Protein AF-K1V875-F1 (afdb_monomer)

Radius of gyration: 17.01 Å; Cα contacts (8 Å, |Δi|>4): 144; chains: 1; bounding box: 46×32×46 Å

Nearest PDB structures (foldseek):
  6vtz-assembly1_A  TM=8.573E-01  e=5.899E-09  Methanobrevibacter ruminantium M1
  6vtj-assembly1_A  TM=8.601E-01  e=3.757E-08  Methanobrevibacter ruminantium M1
  4w4t-assembly1_B  TM=7.508E-01  e=9.184E-05  Stigmatella aurantiaca
  4w4t-assembly1_A  TM=7.536E-01  e=1.665E-04  Stigmatella aurantiaca
  4u7w-assembly1_B  TM=7.533E-01  e=3.681E-04  Stigmatella aurantiaca

Foldseek 3Di:
DDDPVVVVVVVVVVVVVVVVVVVVCPDPCCVVPNDDDQQAAAEQEPCLDPVNVVVVVCCVPPHDHAYEYEDADDDPRDQQNSNQVSNCVVPVDRCCVVQVPRYHYAYDDPVDPVSCVVCPPPPGDD

Mean predicted aligned error: 8.0 Å

Structure (mmCIF, N/CA/C/O backbone):
data_AF-K1V875-F1
#
_entry.id   AF-K1V875-F1
#
loop_
_atom_site.group_PDB
_atom_site.id
_atom_site.type_symbol
_atom_site.label_atom_id
_atom_site.label_alt_id
_atom_site.label_comp_id
_atom_site.label_asym_id
_atom_site.label_entity_id
_atom_site.label_seq_id
_atom_site.pdbx_PDB_ins_code
_atom_site.Cartn_x
_atom_site.Cartn_y
_atom_site.Cartn_z
_atom_site.occupancy
_atom_site.B_iso_or_equiv
_atom_site.auth_seq_id
_atom_site.auth_comp_id
_atom_site.auth_asym_id
_atom_site.auth_atom_id
_atom_site.pdbx_PDB_model_num
ATOM 1 N N . MET A 1 1 ? -31.901 3.681 -22.985 1.00 37.28 1 MET A N 1
ATOM 2 C CA . MET A 1 1 ? -30.512 4.014 -23.368 1.00 37.28 1 MET A CA 1
ATOM 3 C C . MET A 1 1 ? -30.066 5.214 -22.532 1.00 37.28 1 MET A C 1
ATOM 5 O O . MET A 1 1 ? -30.289 6.353 -22.920 1.00 37.28 1 MET A O 1
ATOM 9 N N . ILE A 1 2 ? -29.589 4.964 -21.307 1.00 42.25 2 ILE A N 1
ATOM 10 C CA . ILE A 1 2 ? -29.229 6.014 -20.338 1.00 42.25 2 ILE A CA 1
ATOM 11 C C . ILE A 1 2 ? -27.799 6.460 -20.652 1.00 42.25 2 ILE A C 1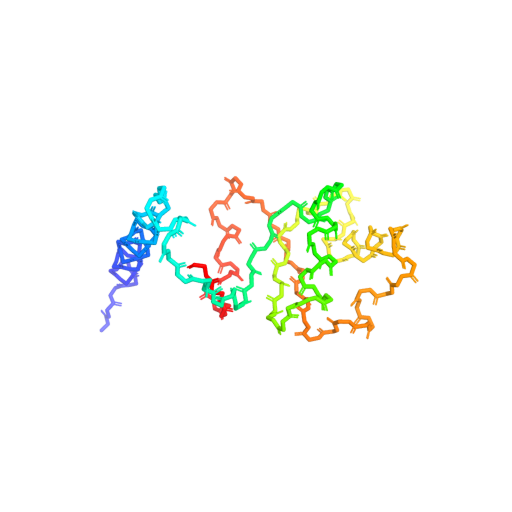
ATOM 13 O O . ILE A 1 2 ? -26.890 5.640 -20.729 1.00 42.25 2 ILE A O 1
ATOM 17 N N . GLN A 1 3 ? -27.624 7.756 -20.892 1.00 32.75 3 GLN A N 1
ATOM 18 C CA . GLN A 1 3 ? -26.358 8.363 -21.299 1.00 32.75 3 GLN A CA 1
ATOM 19 C C . GLN A 1 3 ? -25.275 8.156 -20.212 1.00 32.75 3 GLN A C 1
ATOM 21 O O . GLN A 1 3 ? -25.481 8.602 -19.079 1.00 32.75 3 GLN A O 1
ATOM 26 N N . PRO A 1 4 ? -24.097 7.577 -20.527 1.00 45.00 4 PRO A N 1
ATOM 27 C CA . PRO A 1 4 ? -23.047 7.247 -19.546 1.00 45.00 4 PRO A CA 1
ATOM 28 C C . PRO A 1 4 ? -22.496 8.460 -18.768 1.00 45.00 4 PRO A C 1
ATOM 30 O O . PRO A 1 4 ? -21.939 8.314 -17.681 1.00 45.00 4 PRO A O 1
ATOM 33 N N . LYS A 1 5 ? -22.712 9.685 -19.267 1.00 37.91 5 LYS A N 1
ATOM 34 C CA . LYS A 1 5 ? -22.317 10.935 -18.594 1.00 37.91 5 LYS A CA 1
ATOM 35 C C . LYS A 1 5 ? -23.107 11.232 -17.309 1.00 37.91 5 LYS A C 1
ATOM 37 O O . LYS A 1 5 ? -22.595 11.941 -16.445 1.00 37.91 5 LYS A O 1
ATOM 42 N N . MET A 1 6 ? -24.332 10.720 -17.167 1.00 35.00 6 MET A N 1
ATOM 43 C CA . MET A 1 6 ? -25.192 11.008 -16.009 1.00 35.00 6 MET A CA 1
ATOM 44 C C . MET A 1 6 ? -24.768 10.206 -14.771 1.00 35.00 6 MET A C 1
ATOM 46 O O . MET A 1 6 ? -24.665 10.760 -13.677 1.00 35.00 6 MET A O 1
ATOM 50 N N . THR A 1 7 ? -24.410 8.936 -14.968 1.00 39.97 7 THR A N 1
ATOM 51 C CA . THR A 1 7 ? -23.936 8.023 -13.918 1.00 39.97 7 THR A CA 1
ATOM 52 C C . THR A 1 7 ? -22.628 8.508 -13.288 1.00 39.97 7 THR A C 1
ATOM 54 O O . THR A 1 7 ? -22.502 8.529 -12.068 1.00 39.97 7 THR A O 1
ATOM 57 N N . LEU A 1 8 ? -21.684 8.999 -14.101 1.00 38.66 8 LEU A N 1
ATOM 58 C CA . LEU A 1 8 ? -20.390 9.500 -13.620 1.00 38.66 8 LEU A CA 1
ATOM 59 C C . LEU A 1 8 ? -20.520 10.784 -12.778 1.00 38.66 8 LEU A C 1
ATOM 61 O O . LEU A 1 8 ? -19.743 11.001 -11.848 1.00 38.66 8 LEU A O 1
ATOM 65 N N . LYS A 1 9 ? -21.506 11.639 -13.090 1.00 33.22 9 LYS A N 1
ATOM 66 C CA . LYS A 1 9 ? -21.763 12.891 -12.360 1.00 33.22 9 LYS A CA 1
ATOM 67 C C . LYS A 1 9 ? -22.378 12.617 -10.983 1.00 33.22 9 LYS A C 1
ATOM 69 O O . LYS A 1 9 ? -21.931 13.206 -10.005 1.00 33.22 9 LYS A O 1
ATOM 74 N N . ILE A 1 10 ? -23.322 11.676 -10.907 1.00 39.44 10 ILE A N 1
ATOM 75 C CA . ILE A 1 10 ? -23.923 11.207 -9.647 1.00 39.44 10 ILE A CA 1
ATOM 76 C C . ILE A 1 10 ? -22.859 10.530 -8.770 1.00 39.44 10 ILE A C 1
ATOM 78 O O . ILE A 1 10 ? -22.715 10.888 -7.606 1.00 39.44 10 ILE A O 1
ATOM 82 N N . PHE A 1 11 ? -22.036 9.647 -9.346 1.00 39.56 11 PHE A N 1
ATOM 83 C CA . PHE A 1 11 ? -20.944 8.974 -8.633 1.00 39.56 11 PHE A CA 1
ATOM 84 C C . PHE A 1 11 ? -19.924 9.969 -8.052 1.00 39.56 11 PHE A C 1
ATOM 86 O O . PHE A 1 11 ? -19.533 9.853 -6.893 1.00 39.56 11 PHE A O 1
ATOM 93 N N . ARG A 1 12 ? -19.552 11.010 -8.817 1.00 43.41 12 ARG A N 1
ATOM 94 C CA . ARG A 1 12 ? -18.678 12.097 -8.338 1.00 43.41 12 ARG A CA 1
ATOM 95 C C . ARG A 1 12 ? -19.273 12.844 -7.144 1.00 43.41 12 ARG A C 1
ATOM 97 O O . ARG A 1 12 ? -18.558 13.078 -6.178 1.00 43.41 12 ARG A O 1
ATOM 104 N N . THR A 1 13 ? -20.546 13.233 -7.206 1.00 41.41 13 THR A N 1
ATOM 105 C CA . THR A 1 13 ? -21.186 13.992 -6.121 1.00 41.41 13 THR A CA 1
ATOM 106 C C . THR A 1 13 ? -21.340 13.143 -4.861 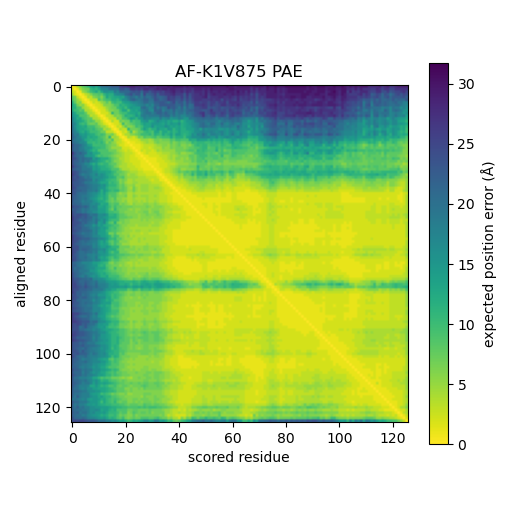1.00 41.41 13 THR A C 1
ATOM 108 O O . THR A 1 13 ? -21.028 13.613 -3.771 1.00 41.41 13 THR A O 1
ATOM 111 N N . THR A 1 14 ? -21.751 11.882 -5.000 1.00 40.19 14 THR A N 1
ATOM 112 C CA . THR A 1 14 ? -21.944 10.980 -3.860 1.00 40.19 14 THR A CA 1
ATOM 113 C C . THR A 1 14 ? -20.623 10.606 -3.186 1.00 40.19 14 THR A C 1
ATOM 115 O O . THR A 1 14 ? -20.552 10.670 -1.963 1.00 40.19 14 THR A O 1
ATOM 118 N N . ILE A 1 15 ? -19.560 10.295 -3.941 1.00 56.44 15 ILE A N 1
ATOM 119 C CA . ILE A 1 15 ? -18.239 9.991 -3.358 1.00 56.44 15 ILE A CA 1
ATOM 120 C C . ILE A 1 15 ? -17.672 11.194 -2.605 1.00 56.44 15 ILE A C 1
ATOM 122 O O . ILE A 1 15 ? -17.236 11.044 -1.467 1.00 56.44 15 ILE A O 1
ATOM 126 N N . ILE A 1 16 ? -17.723 12.394 -3.195 1.00 54.94 16 ILE A N 1
ATOM 127 C CA . ILE A 1 16 ? -17.237 13.610 -2.526 1.00 54.94 16 ILE A CA 1
ATOM 128 C C . ILE A 1 16 ? -18.021 13.853 -1.228 1.00 54.94 16 ILE A C 1
ATOM 130 O O . ILE A 1 16 ? -17.421 14.157 -0.199 1.00 54.94 16 ILE A O 1
ATOM 134 N N . GLN A 1 17 ? -19.342 13.655 -1.241 1.00 43.25 17 GLN A N 1
ATOM 135 C CA . GLN A 1 17 ? -20.172 13.820 -0.048 1.00 43.25 17 GLN A CA 1
ATOM 136 C C . GLN A 1 17 ? -19.855 12.787 1.047 1.00 43.25 17 GLN A C 1
ATOM 138 O O . GLN A 1 17 ? -19.872 13.132 2.229 1.00 43.25 17 GLN A O 1
ATOM 143 N N . ILE A 1 18 ? -19.548 11.539 0.673 1.00 58.94 18 ILE A N 1
ATOM 144 C CA . ILE A 1 18 ? -19.128 10.484 1.608 1.00 58.94 18 ILE A CA 1
ATOM 145 C C . ILE A 1 18 ? -17.792 10.856 2.261 1.00 58.94 18 ILE A C 1
ATOM 147 O O . ILE A 1 18 ? -17.696 10.828 3.488 1.00 58.94 18 ILE A O 1
ATOM 151 N N . SER A 1 19 ? -16.796 11.283 1.475 1.00 64.12 19 SER A N 1
ATOM 152 C CA . SER A 1 19 ? -15.491 11.701 2.004 1.00 64.12 19 SER A CA 1
ATOM 153 C C . SER A 1 19 ? -15.604 12.897 2.952 1.00 64.12 19 SER A C 1
ATOM 155 O O . SER A 1 19 ? -14.974 12.893 4.005 1.00 64.12 19 SER A O 1
ATOM 157 N N . ILE A 1 20 ? -16.439 13.893 2.633 1.00 70.31 20 ILE A N 1
ATOM 158 C CA . ILE A 1 20 ? -16.679 15.045 3.519 1.00 70.31 20 ILE A CA 1
ATOM 159 C C . ILE A 1 20 ? -17.271 14.578 4.856 1.00 70.31 20 ILE A C 1
ATOM 161 O O . ILE A 1 20 ? -16.746 14.929 5.908 1.00 70.31 20 ILE A O 1
ATOM 165 N N . LYS A 1 21 ? -18.288 13.710 4.829 1.00 72.19 21 LYS A N 1
ATOM 166 C CA . LYS A 1 21 ? -18.942 13.193 6.043 1.00 72.19 21 LYS A CA 1
ATOM 167 C C . LYS A 1 21 ? -18.022 12.324 6.914 1.00 72.19 21 LYS A C 1
ATOM 169 O O . LYS A 1 21 ? -18.176 12.291 8.134 1.00 72.19 21 LYS A O 1
ATOM 174 N N . LEU A 1 22 ? -17.080 11.601 6.306 1.00 70.94 22 LEU A N 1
ATOM 175 C CA . LEU A 1 22 ? -16.033 10.865 7.027 1.00 70.94 22 LEU A CA 1
ATOM 176 C C . LEU A 1 22 ? -15.050 11.829 7.701 1.00 70.94 22 LEU A C 1
ATOM 178 O O . LEU A 1 22 ? -14.770 11.689 8.890 1.00 70.94 22 LEU A O 1
ATOM 182 N N . LEU A 1 23 ? -14.574 12.838 6.968 1.00 78.94 23 LEU A N 1
ATOM 183 C CA . LEU A 1 23 ? -13.613 13.817 7.480 1.00 78.94 23 LEU A CA 1
ATOM 184 C C . LEU A 1 23 ? -14.203 14.733 8.561 1.00 78.94 23 LEU A C 1
ATOM 186 O O . LEU A 1 23 ? -13.472 15.133 9.462 1.00 78.94 23 LEU A O 1
ATOM 190 N N . GLU A 1 24 ? -15.508 15.015 8.539 1.00 83.12 24 GLU A N 1
ATOM 191 C CA . GLU A 1 24 ? -16.211 15.759 9.601 1.00 83.12 24 GLU A CA 1
ATOM 192 C C . GLU A 1 24 ? -16.026 15.129 10.994 1.00 83.12 24 GLU A C 1
ATOM 194 O O . GLU A 1 24 ? -16.038 15.826 12.012 1.00 83.12 24 GLU A O 1
ATOM 199 N N . LYS A 1 25 ? -15.808 13.809 11.049 1.00 79.44 25 LYS A N 1
ATOM 200 C CA . LYS A 1 25 ? -15.557 13.075 12.294 1.00 79.44 25 LYS A CA 1
ATOM 201 C C . LYS A 1 25 ? -14.097 13.124 12.758 1.00 79.44 25 LYS A C 1
ATOM 203 O O . LYS A 1 25 ? -13.818 12.690 13.869 1.00 79.44 25 LYS A O 1
ATOM 208 N N . ASN A 1 26 ? -13.166 13.679 11.980 1.00 82.81 26 ASN A N 1
ATOM 209 C CA . ASN A 1 26 ? -11.767 13.861 12.393 1.00 82.81 26 ASN A CA 1
ATOM 210 C C . ASN A 1 26 ? -11.602 15.099 13.288 1.00 82.81 26 ASN A C 1
ATOM 212 O O . ASN A 1 26 ? -10.864 16.031 12.973 1.00 82.81 26 ASN A O 1
ATOM 216 N N . ASN A 1 27 ? -12.314 15.115 14.411 1.00 87.69 27 ASN A N 1
ATOM 217 C CA . ASN A 1 27 ? -12.259 16.174 15.412 1.00 87.69 27 ASN A CA 1
ATOM 218 C C . ASN A 1 27 ? -11.742 15.641 16.758 1.00 87.69 27 ASN A C 1
ATOM 220 O O . ASN A 1 27 ? -11.707 14.434 17.007 1.00 87.69 27 ASN A O 1
ATOM 224 N N . ILE A 1 28 ? -11.320 16.562 17.630 1.00 90.56 28 ILE A N 1
ATOM 225 C CA . ILE A 1 28 ? -10.710 16.235 18.928 1.00 90.56 28 ILE A CA 1
ATOM 226 C C . ILE A 1 28 ? -11.678 15.442 19.815 1.00 90.56 28 ILE A C 1
ATOM 228 O O . ILE A 1 28 ? -11.241 14.547 20.536 1.00 90.56 28 ILE A O 1
ATOM 232 N N . ASP A 1 29 ? -12.976 15.733 19.749 1.00 89.31 29 ASP A N 1
ATOM 233 C CA . ASP A 1 29 ? -13.979 15.043 20.561 1.00 89.31 29 ASP A CA 1
ATOM 234 C C . ASP A 1 29 ? -14.113 13.574 20.160 1.00 89.31 29 ASP A C 1
ATOM 236 O O . ASP A 1 29 ? -14.141 12.701 21.025 1.00 89.31 29 ASP A O 1
ATOM 240 N N . THR A 1 30 ? -14.103 13.290 18.856 1.00 88.25 30 THR A N 1
ATOM 241 C CA . THR A 1 30 ? -14.108 11.918 18.329 1.00 88.25 30 THR A CA 1
ATOM 242 C C . THR A 1 30 ? -12.786 11.210 18.622 1.00 88.25 30 THR A C 1
ATOM 244 O O . THR A 1 30 ? -12.791 10.027 18.932 1.00 88.25 30 THR A O 1
ATOM 247 N N . PHE A 1 31 ? -11.652 11.916 18.601 1.00 84.69 31 PHE A N 1
ATOM 248 C CA . PHE A 1 31 ? -10.367 11.327 18.991 1.00 84.69 31 PHE A CA 1
ATOM 249 C C . PHE A 1 31 ? -10.324 10.936 20.477 1.00 84.69 31 PHE A C 1
ATOM 251 O O . PHE A 1 31 ? -9.756 9.905 20.825 1.00 84.69 31 PHE A O 1
ATOM 258 N N . LYS A 1 32 ? -10.919 11.750 21.359 1.00 90.44 32 LYS A N 1
ATOM 259 C CA . LYS A 1 32 ? -10.916 11.511 22.810 1.00 90.44 32 LYS A CA 1
ATOM 260 C C . LYS A 1 32 ? -11.974 10.508 23.264 1.00 90.44 32 LYS A C 1
ATOM 262 O O . LYS A 1 32 ? -11.705 9.732 24.172 1.00 90.44 32 LYS A O 1
ATOM 267 N N . ASN A 1 33 ? -13.166 10.565 22.673 1.00 90.94 33 ASN A N 1
ATOM 268 C CA . ASN A 1 33 ? -14.351 9.862 23.174 1.00 90.94 33 ASN A CA 1
ATOM 269 C C . ASN A 1 33 ? -14.968 8.895 22.152 1.00 90.94 33 ASN A C 1
ATOM 271 O O . ASN A 1 33 ? -15.966 8.245 22.454 1.00 90.94 33 ASN A O 1
ATOM 275 N N . GLY A 1 34 ? -14.438 8.843 20.930 1.00 84.81 34 GLY A N 1
ATOM 276 C CA . GLY A 1 34 ? -14.935 7.968 19.876 1.00 84.81 34 GLY A CA 1
ATOM 277 C C . GLY A 1 34 ? -14.404 6.544 19.988 1.00 84.81 34 GLY A C 1
ATOM 278 O O . GLY A 1 34 ? -13.421 6.260 20.670 1.00 84.81 34 GLY A O 1
ATOM 279 N N . GLU A 1 35 ? -15.058 5.638 19.271 1.00 84.69 35 GLU A N 1
ATOM 280 C CA . GLU A 1 35 ? -14.627 4.249 19.157 1.00 84.69 35 GLU A CA 1
ATOM 281 C C . GLU A 1 35 ? -13.680 4.059 17.969 1.00 84.69 35 GLU A C 1
ATOM 283 O O . GLU A 1 35 ? -13.831 4.685 16.913 1.00 84.69 35 GLU A O 1
ATOM 288 N N . LEU A 1 36 ? -12.719 3.146 18.127 1.00 81.44 36 LEU A N 1
ATOM 289 C CA . LEU A 1 36 ? -11.856 2.717 17.032 1.00 81.44 36 LEU A CA 1
ATOM 290 C C . LEU A 1 36 ? -12.694 2.054 15.938 1.00 81.44 36 LEU A C 1
ATOM 292 O O . LEU A 1 36 ? -13.383 1.059 16.168 1.00 81.44 36 LEU A O 1
ATOM 296 N N . GLN A 1 37 ? -12.595 2.584 14.723 1.00 80.69 37 GLN A N 1
ATOM 297 C CA . GLN A 1 37 ? -13.256 2.000 13.564 1.00 80.69 37 GLN A CA 1
ATOM 298 C C . GLN A 1 37 ? -12.410 0.875 12.972 1.00 80.69 37 GLN A C 1
ATOM 300 O O . GLN A 1 37 ? -11.177 0.916 12.978 1.00 80.69 37 GLN A O 1
ATOM 305 N N . LYS A 1 38 ? -13.083 -0.146 12.434 1.00 84.94 38 LYS A N 1
ATOM 306 C CA . LYS A 1 38 ? -12.404 -1.202 11.680 1.00 84.94 38 LYS A CA 1
ATOM 307 C C . LYS A 1 38 ? -11.822 -0.607 10.402 1.00 84.94 38 LYS A C 1
ATOM 309 O O . LYS A 1 38 ? -12.539 0.039 9.649 1.00 84.94 38 LYS A O 1
ATOM 314 N N . LEU A 1 39 ? -10.548 -0.894 10.151 1.00 85.75 39 LEU A N 1
ATOM 315 C CA . LEU A 1 39 ? -9.814 -0.336 9.017 1.00 85.75 39 LEU A CA 1
ATOM 316 C C . LEU A 1 39 ? -10.267 -0.895 7.656 1.00 85.75 39 LEU A C 1
ATOM 318 O O . LEU A 1 39 ? -10.246 -0.179 6.667 1.00 85.75 39 LEU A O 1
ATOM 322 N N . GLY A 1 40 ? -10.684 -2.166 7.599 1.00 91.81 40 GLY A N 1
ATOM 323 C CA . GLY A 1 40 ? -11.084 -2.816 6.346 1.00 91.81 40 GLY A CA 1
ATOM 324 C C . GLY A 1 40 ? -9.946 -2.899 5.319 1.00 91.81 40 GLY A C 1
ATOM 325 O O . GLY A 1 40 ? -8.780 -3.056 5.688 1.00 91.81 40 GLY A O 1
ATOM 326 N N . ASN A 1 41 ? -10.291 -2.850 4.034 1.00 95.12 41 ASN A N 1
ATOM 327 C CA . ASN A 1 41 ? -9.348 -2.888 2.919 1.00 95.12 41 ASN A CA 1
ATOM 328 C C . ASN A 1 41 ? -8.800 -1.487 2.598 1.00 95.12 41 ASN A C 1
ATOM 330 O O . ASN A 1 41 ? -9.562 -0.537 2.458 1.00 95.12 41 ASN A O 1
ATOM 334 N N . VAL A 1 42 ? -7.487 -1.363 2.404 1.00 95.06 42 VAL A N 1
ATOM 335 C CA . VAL A 1 42 ? -6.780 -0.074 2.357 1.00 95.06 42 VAL A CA 1
ATOM 336 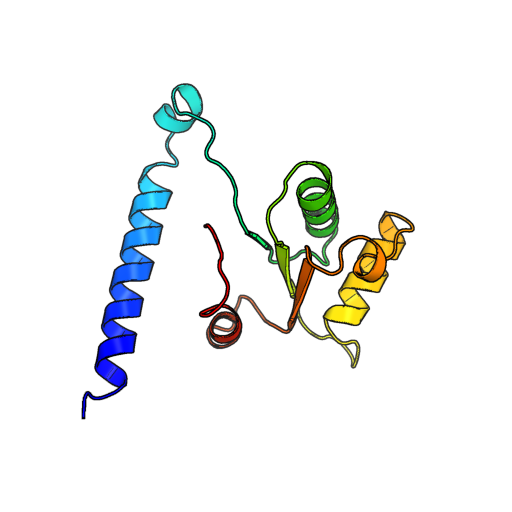C C . VAL A 1 42 ? -6.181 0.190 0.979 1.00 95.06 42 VAL A C 1
ATOM 338 O O . VAL A 1 42 ? -5.501 -0.668 0.422 1.00 95.06 42 VAL A O 1
ATOM 341 N N . LEU A 1 43 ? -6.348 1.411 0.465 1.00 95.81 43 LEU A N 1
ATOM 342 C CA . LEU A 1 43 ? -5.502 1.958 -0.599 1.00 95.81 43 LEU A CA 1
ATOM 343 C C . LEU A 1 43 ? -4.291 2.660 0.023 1.00 95.81 43 LEU A C 1
ATOM 345 O O . LEU A 1 43 ? -4.427 3.716 0.636 1.00 95.81 43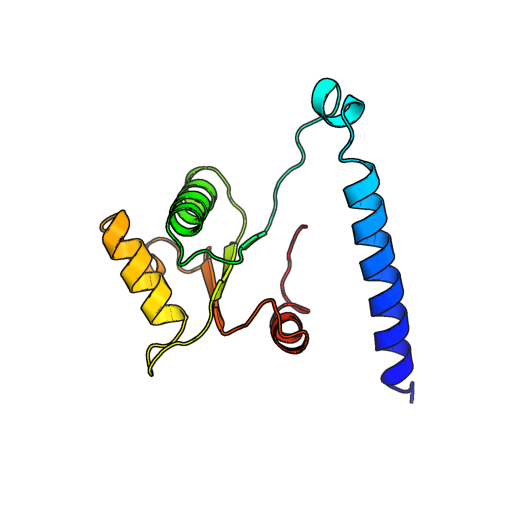 LEU A O 1
ATOM 349 N N . LEU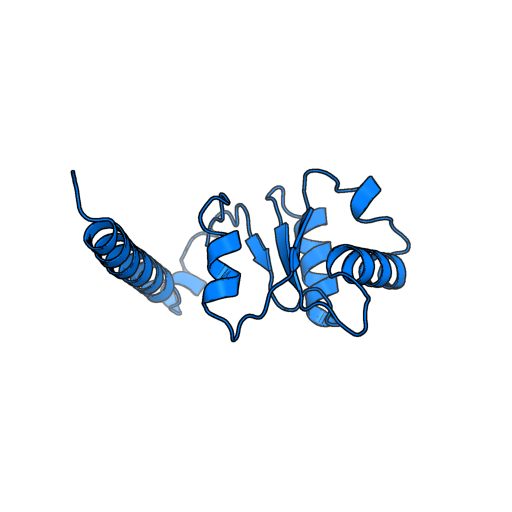 A 1 44 ? -3.100 2.096 -0.161 1.00 96.50 44 LEU A N 1
ATOM 350 C CA . LEU A 1 44 ? -1.850 2.679 0.312 1.00 96.50 44 LEU A CA 1
ATOM 351 C C . LEU A 1 44 ? -1.092 3.323 -0.851 1.00 96.50 44 LEU A C 1
ATOM 353 O O . LEU A 1 44 ? -0.656 2.652 -1.789 1.00 96.50 44 LEU A O 1
ATOM 357 N N . THR A 1 45 ? -0.891 4.636 -0.768 1.00 94.94 45 THR A N 1
ATOM 358 C CA . THR A 1 45 ? 0.019 5.367 -1.657 1.00 94.94 45 THR A CA 1
ATOM 359 C C . THR A 1 45 ? 1.381 5.525 -0.981 1.00 94.94 45 THR A C 1
ATOM 361 O O . THR A 1 45 ? 1.492 5.506 0.243 1.00 94.94 45 THR A O 1
ATOM 364 N N . GLY A 1 46 ? 2.454 5.626 -1.771 1.00 93.88 46 GLY A N 1
ATOM 365 C CA . GLY A 1 46 ? 3.801 5.809 -1.217 1.00 93.88 46 GLY A CA 1
ATOM 366 C C . GLY A 1 46 ? 4.380 4.583 -0.496 1.00 93.88 46 GLY A C 1
ATOM 367 O O . GLY A 1 46 ? 5.388 4.722 0.192 1.00 93.88 46 GLY A O 1
ATOM 368 N N . SER A 1 47 ? 3.813 3.384 -0.688 1.00 95.81 47 SER A N 1
ATOM 369 C CA . SER A 1 47 ? 4.284 2.128 -0.070 1.00 95.81 47 SER A CA 1
ATOM 370 C C . SER A 1 47 ? 5.733 1.761 -0.418 1.00 95.81 47 SER A C 1
ATOM 372 O O . SER A 1 47 ? 6.388 1.053 0.332 1.00 95.81 47 SER A O 1
ATOM 374 N N . ALA A 1 48 ? 6.256 2.269 -1.536 1.00 94.50 48 ALA A N 1
ATOM 375 C CA . ALA A 1 48 ? 7.648 2.099 -1.956 1.00 94.50 48 ALA A CA 1
ATOM 376 C C . ALA A 1 48 ? 8.636 3.088 -1.289 1.00 94.50 48 ALA A C 1
ATOM 378 O O . ALA A 1 48 ? 9.809 3.117 -1.658 1.00 94.50 48 ALA A O 1
ATOM 379 N N . GLY A 1 49 ? 8.169 3.965 -0.394 1.00 94.38 49 GLY A N 1
ATOM 380 C CA . GLY A 1 49 ? 9.012 4.850 0.416 1.00 94.38 49 GLY A CA 1
ATOM 381 C C . GLY A 1 49 ? 9.325 4.246 1.787 1.00 94.38 49 GLY A C 1
ATOM 382 O O . GLY A 1 49 ? 8.662 3.305 2.208 1.00 94.38 49 GLY A O 1
ATOM 383 N N . PHE A 1 50 ? 10.290 4.831 2.506 1.00 96.12 50 PHE A N 1
ATOM 384 C CA . PHE A 1 50 ? 10.756 4.340 3.813 1.00 96.12 50 PHE A CA 1
ATOM 385 C C . PHE A 1 50 ? 9.616 4.109 4.818 1.00 96.12 50 PHE A C 1
ATOM 387 O O . PHE A 1 50 ? 9.430 3.004 5.306 1.00 96.12 50 PHE A O 1
ATOM 394 N N . LEU A 1 51 ? 8.793 5.125 5.090 1.00 96.94 51 LEU A N 1
ATOM 395 C CA . LEU A 1 51 ? 7.663 4.960 6.010 1.00 96.94 51 LEU A CA 1
ATOM 396 C C . LEU A 1 51 ? 6.579 4.040 5.427 1.00 96.94 51 LEU A C 1
ATOM 398 O O . LEU A 1 51 ? 6.000 3.224 6.139 1.00 96.94 51 LEU A O 1
ATOM 402 N N . GLY A 1 52 ? 6.306 4.165 4.128 1.00 97.25 52 GLY A N 1
ATOM 403 C CA . GLY A 1 52 ? 5.225 3.435 3.472 1.00 97.25 52 GLY A CA 1
ATOM 404 C C . GLY A 1 52 ? 5.407 1.918 3.512 1.00 97.25 52 GLY A C 1
ATOM 405 O O . GLY A 1 52 ? 4.425 1.206 3.711 1.00 97.25 52 GLY A O 1
ATOM 406 N N . VAL A 1 53 ? 6.639 1.418 3.379 1.00 98.06 53 VAL A N 1
ATOM 407 C CA . VAL A 1 53 ? 6.913 -0.027 3.437 1.00 98.06 53 VAL A CA 1
ATOM 408 C C . VAL A 1 53 ? 6.728 -0.586 4.852 1.00 98.06 53 VAL A C 1
ATOM 410 O O . VAL A 1 53 ? 6.197 -1.684 5.008 1.00 98.06 53 VAL A O 1
ATOM 413 N N . HIS A 1 54 ? 7.051 0.191 5.890 1.00 98.31 54 HIS A N 1
ATOM 414 C CA . HIS A 1 54 ? 6.767 -0.186 7.277 1.00 98.31 54 HIS A CA 1
ATOM 415 C C . HIS A 1 54 ? 5.270 -0.112 7.610 1.00 98.31 54 HIS A C 1
ATOM 417 O O . HIS A 1 54 ? 4.761 -0.986 8.303 1.00 98.31 54 HIS A O 1
ATOM 423 N N . ILE A 1 55 ? 4.532 0.863 7.065 1.00 98.00 55 ILE A N 1
ATOM 424 C CA . ILE A 1 55 ? 3.064 0.881 7.177 1.00 98.00 55 ILE A CA 1
ATOM 425 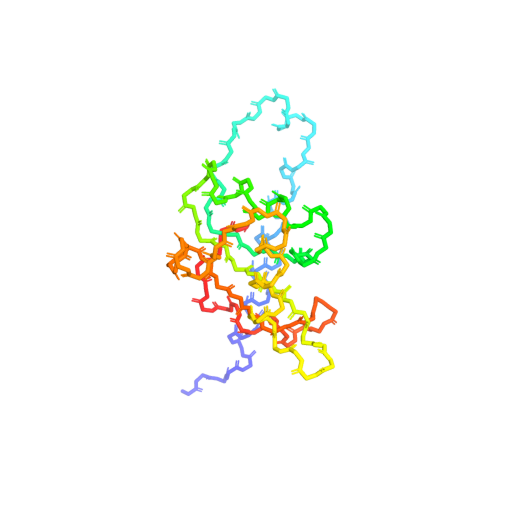C C . ILE A 1 55 ? 2.471 -0.366 6.514 1.00 98.00 55 ILE A C 1
ATOM 427 O O . ILE A 1 55 ? 1.638 -1.033 7.119 1.00 98.00 55 ILE A O 1
ATOM 431 N N . LEU A 1 56 ? 2.913 -0.717 5.300 1.00 98.12 56 LEU A N 1
ATOM 432 C CA . LEU A 1 56 ? 2.479 -1.944 4.627 1.00 98.12 56 LEU A CA 1
ATOM 433 C C . LEU A 1 56 ? 2.751 -3.181 5.492 1.00 98.12 56 LEU A C 1
ATOM 435 O O . LEU A 1 56 ? 1.865 -4.017 5.650 1.00 98.12 56 LEU A O 1
ATOM 439 N N . TYR A 1 57 ? 3.944 -3.284 6.077 1.00 98.19 57 TYR A N 1
ATOM 440 C CA . TYR A 1 57 ? 4.290 -4.369 6.992 1.00 98.19 57 TYR A CA 1
ATOM 441 C C . TYR A 1 57 ? 3.309 -4.468 8.164 1.00 98.19 57 TYR A C 1
ATOM 443 O O . TYR A 1 57 ? 2.732 -5.530 8.389 1.00 98.19 57 TYR A O 1
ATOM 451 N N . GLU A 1 58 ? 3.047 -3.361 8.857 1.00 97.69 58 GLU A N 1
ATOM 452 C CA . GLU A 1 58 ? 2.117 -3.321 9.989 1.00 97.69 58 GLU A CA 1
ATOM 453 C C . GLU A 1 58 ? 0.682 -3.681 9.578 1.00 97.69 58 GLU A C 1
ATOM 455 O O . GLU A 1 58 ? 0.005 -4.429 10.285 1.00 97.69 58 GLU A O 1
ATOM 460 N N . LEU A 1 59 ? 0.224 -3.216 8.409 1.00 96.94 59 LEU A N 1
ATOM 461 C CA . LEU A 1 59 ? -1.089 -3.570 7.858 1.00 96.94 59 LEU A CA 1
ATOM 462 C C . LEU A 1 59 ? -1.223 -5.076 7.601 1.00 96.94 59 LEU A C 1
ATOM 464 O O . LEU A 1 59 ? -2.285 -5.650 7.838 1.00 96.94 59 LEU A O 1
ATOM 468 N N . LEU A 1 60 ? -0.153 -5.724 7.143 1.00 97.06 60 LEU A N 1
ATOM 469 C CA . LEU A 1 60 ? -0.154 -7.159 6.865 1.00 97.06 60 LEU A CA 1
ATOM 470 C C . LEU A 1 60 ? -0.071 -8.010 8.134 1.00 97.06 60 LEU A C 1
ATOM 472 O O . LEU A 1 60 ? -0.701 -9.064 8.186 1.00 97.06 60 LEU A O 1
ATOM 476 N N . HIS A 1 61 ? 0.647 -7.542 9.157 1.00 95.44 61 HIS A N 1
ATOM 477 C CA . HIS A 1 61 ? 0.872 -8.298 10.393 1.00 95.44 61 HIS A CA 1
ATOM 478 C C . HIS A 1 61 ? -0.225 -8.105 11.443 1.00 95.44 61 HIS A C 1
ATOM 480 O O . HIS A 1 61 ? -0.515 -9.029 12.199 1.00 95.44 61 HIS A O 1
ATOM 486 N N . LYS A 1 62 ? -0.826 -6.912 11.523 1.00 94.62 62 LYS A N 1
ATOM 487 C CA . LYS A 1 62 ? -1.778 -6.565 12.595 1.00 94.62 62 LYS A CA 1
ATOM 488 C C . LYS A 1 62 ? -3.227 -6.482 12.141 1.00 94.62 62 LYS A C 1
ATOM 490 O O . LYS A 1 62 ? -4.125 -6.468 12.981 1.00 94.62 62 LYS A O 1
ATOM 495 N N . TYR A 1 63 ? -3.470 -6.423 10.835 1.00 94.19 63 TYR A N 1
ATOM 496 C CA . TYR A 1 63 ? -4.810 -6.283 10.277 1.00 94.19 63 TYR A CA 1
ATOM 497 C C . TYR A 1 63 ? -5.092 -7.390 9.265 1.00 94.19 63 TYR A C 1
ATOM 499 O O . TYR A 1 63 ? -4.181 -8.048 8.765 1.00 94.19 63 TYR A O 1
ATOM 507 N N . ASN A 1 64 ? -6.376 -7.592 8.955 1.00 93.31 64 ASN A N 1
ATOM 508 C CA . ASN A 1 64 ? -6.844 -8.677 8.083 1.00 93.31 64 ASN A CA 1
ATOM 509 C C . ASN A 1 64 ? -7.308 -8.213 6.692 1.00 93.31 64 ASN A C 1
ATOM 511 O O . ASN A 1 64 ? -7.586 -9.044 5.833 1.00 93.31 64 ASN A O 1
ATOM 515 N N . GLY A 1 65 ? -7.388 -6.901 6.460 1.00 94.50 65 GLY A N 1
ATOM 516 C CA . GLY A 1 65 ? -7.849 -6.338 5.191 1.00 94.50 65 GLY A CA 1
ATOM 517 C C . GLY A 1 65 ? -6.840 -6.479 4.050 1.00 94.50 65 GLY A C 1
ATOM 518 O O . GLY A 1 65 ? -5.635 -6.647 4.266 1.00 94.50 65 GLY A O 1
ATOM 519 N N . LYS A 1 66 ? -7.333 -6.394 2.816 1.00 96.94 66 LYS A N 1
ATOM 520 C CA . LYS A 1 66 ? -6.495 -6.302 1.616 1.00 96.94 66 LYS A CA 1
ATOM 521 C C . LYS A 1 66 ? -5.821 -4.938 1.549 1.00 96.94 66 LYS A C 1
ATOM 523 O O . LYS A 1 66 ? -6.421 -3.928 1.910 1.00 96.94 66 LYS A O 1
ATOM 528 N N . VAL A 1 67 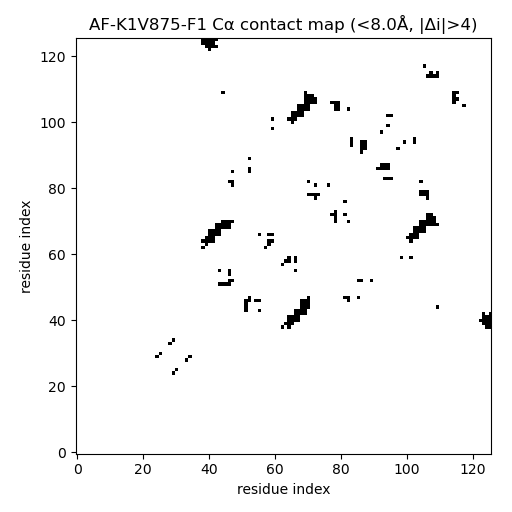? -4.592 -4.906 1.053 1.00 97.44 67 VAL A N 1
ATOM 529 C CA . VAL A 1 67 ? -3.835 -3.676 0.834 1.00 97.44 67 VAL A CA 1
ATOM 530 C C . VAL A 1 67 ? -3.580 -3.514 -0.660 1.00 97.44 67 VAL A C 1
ATOM 532 O O . VAL A 1 67 ? -2.882 -4.310 -1.287 1.00 97.44 67 VAL A O 1
ATOM 535 N N . TYR A 1 68 ? -4.157 -2.466 -1.234 1.00 97.25 68 TYR A N 1
ATOM 536 C CA . TYR A 1 68 ? -3.935 -2.064 -2.613 1.00 97.25 68 TYR A CA 1
ATOM 537 C C . TYR A 1 68 ? -2.831 -1.010 -2.635 1.00 97.25 68 TYR A C 1
ATOM 539 O O . TYR A 1 68 ? -3.016 0.098 -2.137 1.00 97.25 68 TYR A O 1
ATOM 547 N N . CYS A 1 69 ? -1.670 -1.337 -3.191 1.00 97.12 69 CYS A N 1
ATOM 548 C CA . CYS A 1 69 ? -0.538 -0.418 -3.253 1.00 97.12 69 CYS A CA 1
ATOM 549 C C . CYS A 1 69 ? -0.491 0.288 -4.607 1.00 97.12 69 CYS A C 1
ATOM 551 O O . CYS A 1 69 ? -0.255 -0.357 -5.629 1.00 97.12 69 CYS A O 1
ATOM 553 N N . MET A 1 70 ? -0.659 1.613 -4.618 1.00 96.50 70 MET A N 1
ATOM 554 C CA . MET A 1 70 ? -0.460 2.421 -5.823 1.00 96.50 70 MET A CA 1
ATOM 555 C C . MET A 1 70 ? 0.997 2.873 -5.914 1.00 96.50 70 MET A C 1
ATOM 557 O O . MET A 1 70 ? 1.488 3.621 -5.062 1.00 96.50 70 MET A O 1
ATOM 561 N N . ILE A 1 71 ? 1.694 2.421 -6.954 1.00 95.81 71 ILE A N 1
ATOM 562 C CA . ILE A 1 71 ? 3.124 2.682 -7.138 1.00 95.81 71 ILE A CA 1
ATOM 563 C C . ILE A 1 71 ? 3.376 3.110 -8.575 1.00 95.81 71 ILE A C 1
ATOM 565 O O . ILE A 1 71 ? 2.831 2.542 -9.511 1.00 95.81 71 ILE A O 1
ATOM 569 N N . ARG A 1 72 ? 4.254 4.095 -8.762 1.00 93.88 72 ARG A N 1
ATOM 570 C CA . ARG A 1 72 ? 4.698 4.506 -10.096 1.00 93.88 72 ARG A CA 1
ATOM 571 C C . ARG A 1 72 ? 5.680 3.489 -10.669 1.00 93.88 72 ARG A C 1
ATOM 573 O O . ARG A 1 72 ? 6.671 3.160 -9.999 1.00 93.88 72 ARG A O 1
ATOM 580 N N . ASP A 1 73 ? 5.456 3.080 -11.912 1.00 92.81 73 ASP A N 1
ATOM 581 C CA . ASP A 1 73 ? 6.487 2.417 -12.712 1.00 92.81 73 ASP A CA 1
ATOM 582 C C . ASP A 1 73 ? 7.713 3.333 -12.828 1.00 92.81 73 ASP A C 1
ATOM 584 O O . ASP A 1 73 ? 7.600 4.564 -12.817 1.00 92.81 73 ASP A O 1
ATOM 588 N N . LYS A 1 74 ? 8.913 2.751 -12.896 1.00 89.62 74 LYS A N 1
ATOM 589 C CA . LYS A 1 74 ? 10.144 3.542 -13.020 1.00 89.62 74 LYS A CA 1
ATOM 590 C C . LYS A 1 74 ? 11.196 2.789 -13.815 1.00 89.62 74 LYS A C 1
ATOM 592 O O . LYS A 1 74 ? 11.542 1.681 -13.437 1.00 89.62 74 LYS A O 1
ATOM 597 N N . ASN A 1 75 ? 11.767 3.418 -14.843 1.00 85.94 75 ASN A N 1
ATOM 598 C CA . ASN A 1 75 ? 12.945 2.921 -15.571 1.00 85.94 75 ASN A CA 1
ATOM 599 C C . ASN A 1 75 ? 12.827 1.445 -16.002 1.00 85.94 75 ASN A C 1
ATOM 601 O O . ASN A 1 75 ? 13.696 0.641 -15.676 1.00 85.94 75 ASN A O 1
ATOM 605 N N . ASN A 1 76 ? 11.735 1.073 -16.676 1.00 86.12 76 ASN A N 1
ATOM 606 C CA . ASN A 1 76 ? 11.437 -0.314 -17.072 1.00 86.12 76 ASN A CA 1
ATOM 607 C C . ASN A 1 76 ? 11.338 -1.321 -15.908 1.00 86.12 76 ASN A C 1
ATOM 609 O O . ASN A 1 76 ? 11.369 -2.525 -16.143 1.00 86.12 76 ASN A O 1
ATOM 613 N N . ASN A 1 77 ? 11.196 -0.853 -14.666 1.00 88.31 77 ASN A N 1
ATOM 614 C CA . ASN A 1 77 ? 10.872 -1.675 -13.507 1.00 88.31 77 ASN A CA 1
ATOM 615 C C . ASN A 1 77 ? 9.369 -1.541 -13.195 1.00 88.31 77 ASN A C 1
ATOM 617 O O . ASN A 1 77 ? 8.950 -0.478 -12.709 1.00 88.31 77 ASN A O 1
ATOM 621 N N . PRO A 1 78 ? 8.560 -2.577 -13.488 1.00 95.25 78 PRO A N 1
ATOM 622 C CA . PRO A 1 78 ? 7.137 -2.585 -13.177 1.00 95.25 78 PRO A CA 1
ATOM 623 C C . PRO A 1 78 ? 6.880 -2.419 -11.678 1.00 95.25 78 PRO A C 1
ATOM 625 O O . PRO A 1 78 ? 7.634 -2.922 -10.842 1.00 95.25 78 PRO A O 1
ATOM 628 N N . ALA A 1 79 ? 5.776 -1.757 -11.337 1.00 95.81 79 ALA A N 1
ATOM 629 C CA . ALA A 1 79 ? 5.350 -1.500 -9.966 1.00 95.81 79 ALA A CA 1
ATOM 630 C C . ALA A 1 79 ? 5.382 -2.749 -9.065 1.00 95.81 79 ALA A C 1
ATOM 632 O O . ALA A 1 79 ? 5.887 -2.672 -7.944 1.00 95.81 79 ALA A O 1
ATOM 633 N N . GLU A 1 80 ? 4.892 -3.895 -9.554 1.00 95.69 80 GLU A N 1
ATOM 634 C CA . GLU A 1 80 ? 4.879 -5.163 -8.808 1.00 95.69 80 GLU A CA 1
ATOM 635 C C . GLU A 1 80 ? 6.297 -5.620 -8.444 1.00 95.69 80 GLU A C 1
ATOM 637 O O . GLU A 1 80 ? 6.583 -5.869 -7.272 1.00 95.69 80 GLU A O 1
ATOM 642 N N . ASN A 1 81 ? 7.209 -5.674 -9.419 1.00 95.38 81 ASN A N 1
ATOM 643 C CA . ASN A 1 81 ? 8.599 -6.077 -9.190 1.00 95.38 81 ASN A CA 1
ATOM 644 C C . ASN A 1 81 ? 9.284 -5.125 -8.212 1.00 95.38 81 ASN A C 1
ATOM 646 O O . ASN A 1 81 ? 9.889 -5.558 -7.235 1.00 95.38 81 ASN A O 1
ATOM 650 N N . ARG A 1 82 ? 9.115 -3.817 -8.426 1.00 95.25 82 ARG A N 1
ATOM 651 C CA . ARG A 1 82 ? 9.665 -2.783 -7.554 1.00 95.25 82 ARG A CA 1
ATOM 652 C C . ARG A 1 82 ? 9.188 -2.932 -6.108 1.00 95.25 82 ARG A C 1
ATOM 654 O O . ARG A 1 82 ? 10.005 -2.810 -5.199 1.00 95.25 82 ARG A O 1
ATOM 661 N N . MET A 1 83 ? 7.898 -3.186 -5.883 1.00 96.88 83 MET A N 1
ATOM 662 C CA . MET A 1 83 ? 7.365 -3.373 -4.530 1.00 96.88 83 MET A CA 1
ATOM 663 C C . MET A 1 83 ? 7.904 -4.645 -3.882 1.00 96.88 83 MET A C 1
ATOM 665 O O . MET A 1 83 ? 8.344 -4.587 -2.739 1.00 96.88 83 MET A O 1
ATOM 669 N N . ASN A 1 84 ? 7.913 -5.766 -4.610 1.00 96.12 84 ASN A N 1
ATOM 670 C CA . ASN A 1 84 ? 8.453 -7.028 -4.103 1.00 96.12 84 ASN A CA 1
ATOM 671 C C . ASN A 1 84 ? 9.930 -6.884 -3.709 1.00 96.12 84 ASN A C 1
ATOM 673 O O . ASN A 1 84 ? 10.299 -7.280 -2.608 1.00 96.12 84 ASN A O 1
ATOM 677 N N . SER A 1 85 ? 10.760 -6.253 -4.550 1.00 95.88 85 SER A N 1
ATOM 678 C CA . SER A 1 85 ? 12.176 -6.022 -4.235 1.00 95.88 85 SER A CA 1
ATOM 679 C C . SER A 1 85 ? 12.369 -5.128 -3.010 1.00 95.88 85 SER A C 1
ATOM 681 O O . SER A 1 85 ? 13.234 -5.406 -2.188 1.00 95.88 85 SER A O 1
ATOM 683 N N . ILE A 1 86 ? 11.570 -4.064 -2.871 1.00 96.56 86 ILE A N 1
ATOM 684 C CA . ILE A 1 86 ? 11.642 -3.172 -1.705 1.00 96.56 86 ILE A CA 1
ATOM 685 C C . ILE A 1 86 ? 11.224 -3.918 -0.439 1.00 96.56 86 ILE A C 1
ATOM 687 O O . ILE A 1 86 ? 11.923 -3.847 0.563 1.00 96.56 86 ILE A O 1
ATOM 691 N N . TYR A 1 87 ? 10.111 -4.648 -0.475 1.00 97.88 87 TYR A N 1
ATOM 692 C CA . TYR A 1 87 ? 9.636 -5.389 0.690 1.00 97.88 87 TYR A CA 1
ATOM 693 C C . TYR A 1 87 ? 10.653 -6.449 1.134 1.00 97.88 87 TYR A C 1
ATOM 695 O O . TYR A 1 87 ? 11.007 -6.499 2.309 1.00 97.88 87 TYR A O 1
ATOM 703 N N . TYR A 1 88 ? 11.191 -7.219 0.182 1.00 97.69 88 TYR A N 1
ATOM 704 C CA . TYR A 1 88 ? 12.235 -8.207 0.454 1.00 97.69 88 TYR A CA 1
ATOM 705 C C . TYR A 1 88 ? 13.498 -7.562 1.035 1.00 97.69 88 TYR A C 1
ATOM 707 O O . TYR A 1 88 ? 14.072 -8.083 1.979 1.00 97.69 88 TYR A O 1
ATOM 715 N N . TYR A 1 89 ? 13.914 -6.400 0.524 1.00 97.12 89 TYR A N 1
ATOM 716 C CA . TYR A 1 89 ? 15.072 -5.678 1.057 1.00 97.12 89 TYR A CA 1
ATOM 717 C C . TYR A 1 89 ? 14.914 -5.293 2.539 1.00 97.12 89 TYR A C 1
ATOM 719 O O . TYR A 1 89 ? 15.890 -5.335 3.279 1.00 97.12 89 TYR A O 1
ATOM 727 N N . TYR A 1 90 ? 13.709 -4.911 2.977 1.00 97.69 90 TYR A N 1
ATOM 728 C CA . TYR A 1 90 ? 13.478 -4.492 4.365 1.00 97.69 90 TYR A CA 1
ATOM 729 C C . TYR A 1 90 ? 13.208 -5.648 5.331 1.00 97.69 90 TYR A C 1
ATOM 731 O O . TYR A 1 90 ? 13.507 -5.510 6.516 1.00 97.69 90 TYR A O 1
ATOM 739 N N . PHE A 1 91 ? 12.611 -6.745 4.859 1.00 97.25 91 PHE A N 1
ATOM 740 C CA . PHE A 1 91 ? 12.076 -7.792 5.739 1.00 97.25 91 PHE A C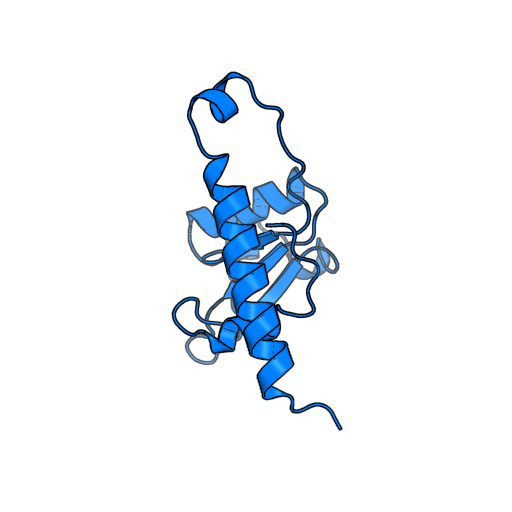A 1
ATOM 741 C C . PHE A 1 91 ? 12.543 -9.206 5.402 1.00 97.25 91 PHE A C 1
ATOM 743 O O . PHE A 1 91 ? 12.142 -10.135 6.090 1.00 97.25 91 PHE A O 1
ATOM 750 N N . GLU A 1 92 ? 13.347 -9.380 4.351 1.00 97.19 92 GLU A N 1
ATOM 751 C CA . GLU A 1 92 ? 13.850 -10.683 3.887 1.00 97.19 92 GLU A CA 1
ATOM 752 C C . GLU A 1 92 ? 12.725 -11.700 3.588 1.00 97.19 92 GLU A C 1
ATOM 754 O O . GLU A 1 92 ? 12.918 -12.913 3.621 1.00 97.19 92 GLU A O 1
ATOM 759 N N . GLU A 1 93 ? 11.531 -11.198 3.248 1.00 95.50 93 GLU A N 1
ATOM 760 C CA . GLU A 1 93 ? 10.332 -11.987 2.962 1.00 95.50 93 GLU A CA 1
ATOM 761 C C . GLU A 1 93 ? 9.785 -11.693 1.558 1.00 95.50 93 GLU A C 1
ATOM 763 O O . GLU A 1 93 ? 9.723 -10.546 1.107 1.00 95.50 93 GLU A O 1
ATOM 768 N N . SER A 1 94 ? 9.335 -12.738 0.857 1.00 94.94 94 SER A N 1
ATOM 769 C CA . SER A 1 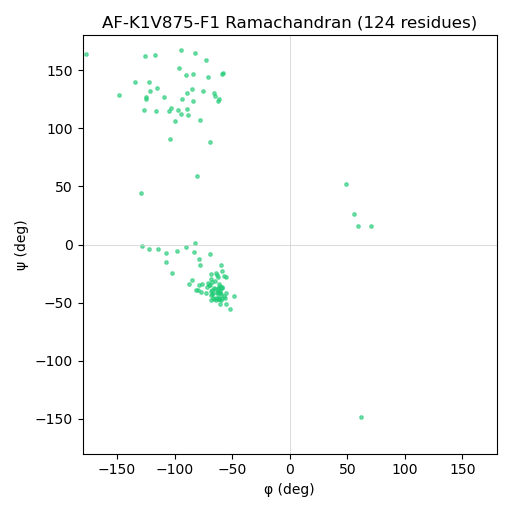94 ? 8.650 -12.594 -0.430 1.00 94.94 94 SER A CA 1
ATOM 770 C C . SER A 1 94 ? 7.201 -12.160 -0.207 1.00 94.94 94 SER A C 1
ATOM 772 O O . SER A 1 94 ? 6.353 -12.950 0.213 1.00 94.94 94 SER A O 1
ATOM 774 N N . LEU A 1 95 ? 6.903 -10.894 -0.517 1.00 94.75 95 LEU A N 1
ATOM 775 C CA . LEU A 1 95 ? 5.557 -10.318 -0.408 1.00 94.75 95 LEU A CA 1
ATOM 776 C C . LEU A 1 95 ? 4.527 -11.137 -1.204 1.00 94.75 95 LEU A C 1
ATOM 778 O O . LEU A 1 95 ? 3.431 -11.398 -0.714 1.00 94.75 95 LEU A O 1
ATOM 782 N N . LYS A 1 96 ? 4.899 -11.581 -2.410 1.00 92.56 96 LYS A N 1
ATOM 783 C CA . LYS A 1 96 ? 4.047 -12.377 -3.301 1.00 92.56 96 LYS A CA 1
ATOM 784 C C . LYS A 1 96 ? 3.742 -13.775 -2.765 1.00 92.56 96 LYS A C 1
ATOM 786 O O . LYS A 1 96 ? 2.624 -14.244 -2.931 1.00 92.56 96 LYS A O 1
ATOM 791 N N . GLU A 1 97 ? 4.711 -14.438 -2.139 1.00 95.25 97 GLU A N 1
ATOM 792 C CA . GLU A 1 97 ? 4.521 -15.795 -1.605 1.00 95.25 97 GLU A CA 1
ATOM 793 C C . GLU A 1 97 ? 3.799 -15.785 -0.260 1.00 95.25 97 GLU A C 1
ATOM 795 O O . GLU A 1 97 ? 2.942 -16.628 -0.006 1.00 95.25 97 GLU A O 1
ATOM 800 N N . ARG A 1 98 ? 4.127 -14.817 0.599 1.00 96.06 98 ARG A N 1
ATOM 801 C CA . ARG A 1 98 ? 3.573 -14.720 1.951 1.00 96.06 98 ARG A CA 1
ATOM 802 C C . ARG A 1 98 ? 2.165 -14.124 1.962 1.00 96.06 98 ARG A C 1
ATOM 804 O O . ARG A 1 98 ? 1.335 -14.523 2.776 1.00 96.06 98 ARG A O 1
ATOM 811 N N . TYR A 1 99 ? 1.889 -13.177 1.064 1.00 96.19 99 TYR A N 1
ATOM 812 C CA . TYR A 1 99 ? 0.653 -12.391 1.053 1.00 96.19 99 TYR A CA 1
ATOM 813 C C . TYR A 1 99 ? -0.058 -12.355 -0.319 1.00 96.19 99 TYR A C 1
ATOM 815 O O . TYR A 1 99 ? -0.532 -11.282 -0.714 1.00 96.19 99 TYR A O 1
ATOM 823 N N . PRO A 1 100 ? -0.201 -13.491 -1.036 1.00 94.31 100 PRO A N 1
ATOM 824 C CA . PRO A 1 100 ? -0.693 -13.522 -2.420 1.00 94.31 100 PRO A CA 1
ATOM 825 C C . PRO A 1 100 ? -2.096 -12.922 -2.582 1.00 94.31 100 PRO A C 1
ATOM 827 O O . PRO A 1 100 ? -2.357 -12.205 -3.543 1.00 94.31 100 PRO A O 1
ATOM 830 N N . ASP A 1 101 ? -2.981 -13.151 -1.607 1.00 95.19 101 ASP A N 1
ATOM 831 C CA . ASP A 1 101 ? -4.374 -12.678 -1.641 1.00 95.19 101 ASP A CA 1
ATOM 832 C C . ASP A 1 101 ? -4.604 -11.384 -0.847 1.00 95.19 101 ASP A C 1
ATOM 834 O O . ASP A 1 101 ? -5.710 -10.829 -0.828 1.00 95.19 101 ASP A O 1
ATOM 838 N N . ARG A 1 102 ? -3.566 -10.916 -0.144 1.00 95.94 102 ARG A N 1
ATOM 839 C CA . ARG A 1 102 ? -3.631 -9.780 0.783 1.00 95.94 102 ARG A CA 1
ATOM 840 C C . ARG A 1 102 ? -3.054 -8.506 0.185 1.00 95.94 102 ARG A C 1
ATOM 842 O O . ARG A 1 102 ? -3.465 -7.433 0.621 1.00 95.94 102 ARG A O 1
ATOM 849 N N . VAL A 1 103 ? -2.158 -8.596 -0.799 1.00 97.19 103 VAL A N 1
ATOM 850 C CA . VAL A 1 103 ? -1.552 -7.424 -1.444 1.00 97.19 103 VAL A CA 1
ATOM 851 C C . VAL A 1 103 ? -1.830 -7.418 -2.936 1.00 97.19 103 VAL A C 1
ATOM 853 O O . VAL A 1 103 ? -1.602 -8.394 -3.639 1.00 97.19 103 VAL A O 1
ATOM 856 N N . THR A 1 104 ? -2.277 -6.276 -3.445 1.00 96.69 104 THR A N 1
ATOM 857 C CA . THR A 1 104 ? -2.408 -6.041 -4.883 1.00 96.69 104 THR A CA 1
ATOM 858 C C . THR A 1 104 ? -1.659 -4.768 -5.242 1.00 96.69 104 THR A C 1
ATOM 860 O O . THR A 1 104 ? -2.007 -3.681 -4.785 1.00 96.69 104 THR A O 1
ATOM 863 N N . VAL A 1 105 ? -0.611 -4.894 -6.056 1.00 96.88 105 VAL A N 1
ATOM 864 C CA . VAL A 1 105 ? 0.184 -3.751 -6.517 1.00 96.88 105 VAL A CA 1
ATOM 865 C C . VAL A 1 105 ? -0.355 -3.274 -7.859 1.00 96.88 105 VAL A C 1
ATOM 867 O O . VAL A 1 105 ? -0.468 -4.053 -8.800 1.00 96.88 105 VAL A O 1
ATOM 870 N N . ILE A 1 106 ? -0.687 -1.988 -7.951 1.00 95.94 106 ILE A N 1
ATOM 871 C CA . ILE A 1 106 ? -1.272 -1.376 -9.145 1.00 95.94 106 ILE A CA 1
ATOM 872 C C . ILE A 1 106 ? -0.399 -0.194 -9.560 1.00 95.94 106 ILE A C 1
ATOM 874 O O . ILE A 1 106 ? -0.116 0.704 -8.763 1.00 95.94 106 ILE A O 1
ATOM 878 N N . SER A 1 107 ? 0.012 -0.185 -10.830 1.00 96.50 107 SER A N 1
ATOM 879 C CA . SER A 1 107 ? 0.735 0.952 -11.398 1.00 96.50 107 SER A CA 1
ATOM 880 C C . SER A 1 107 ? -0.163 2.194 -11.441 1.00 96.50 107 SER A C 1
ATOM 882 O O . SER A 1 107 ? -1.276 2.141 -11.978 1.00 96.50 107 SER A O 1
ATOM 884 N N . GLY A 1 108 ? 0.305 3.315 -10.896 1.00 94.75 108 GLY A N 1
ATOM 885 C CA . GLY A 1 108 ? -0.446 4.569 -10.876 1.00 94.75 108 GLY A CA 1
ATOM 886 C C . GLY A 1 108 ? 0.314 5.736 -10.256 1.00 94.75 108 GLY A C 1
ATOM 887 O O . GLY A 1 108 ? 1.315 5.560 -9.559 1.00 94.75 108 GLY A O 1
ATOM 888 N N . ASP A 1 109 ? -0.189 6.939 -10.514 1.00 93.19 109 ASP A N 1
ATOM 889 C CA . ASP A 1 109 ? 0.294 8.193 -9.945 1.00 93.19 109 ASP A CA 1
ATOM 890 C C . ASP A 1 109 ? -0.869 8.925 -9.263 1.00 93.19 109 ASP A C 1
ATOM 892 O O . ASP A 1 109 ? -1.889 9.204 -9.889 1.00 93.19 109 ASP A O 1
ATOM 896 N N . VAL A 1 110 ? -0.698 9.267 -7.984 1.00 92.94 110 VAL A N 1
ATOM 897 C CA . VAL A 1 110 ? -1.666 10.027 -7.172 1.00 92.94 110 VAL A CA 1
ATOM 898 C C . VAL A 1 110 ? -2.012 11.391 -7.780 1.00 92.94 110 VAL A C 1
ATOM 900 O O . VAL A 1 110 ? -3.107 11.904 -7.568 1.00 92.94 110 VAL A O 1
ATOM 903 N N . THR A 1 111 ? -1.107 11.977 -8.565 1.00 93.31 111 THR A N 1
ATOM 904 C CA . THR A 1 111 ? -1.347 13.246 -9.267 1.00 93.31 111 THR A CA 1
ATOM 905 C C . THR A 1 111 ? -2.185 13.073 -10.539 1.00 93.31 111 THR A C 1
ATOM 907 O O . THR A 1 111 ? -2.699 14.055 -11.075 1.00 93.31 111 THR A O 1
ATOM 910 N N . SER A 1 112 ? -2.376 11.834 -11.008 1.00 93.19 112 SER A N 1
ATOM 911 C CA . SER A 1 112 ? -3.179 11.502 -12.183 1.00 93.19 112 SER A CA 1
ATOM 912 C C . SER A 1 112 ? -4.518 10.901 -11.775 1.00 93.19 112 SER A C 1
ATOM 914 O O . SER A 1 112 ? -4.602 9.786 -11.259 1.00 93.19 112 SER A O 1
ATOM 916 N N . ARG A 1 113 ? -5.601 11.619 -12.081 1.00 90.31 113 ARG A N 1
ATOM 917 C CA . ARG A 1 113 ? -6.962 11.170 -11.767 1.00 90.31 113 ARG A CA 1
ATOM 918 C C . ARG A 1 113 ? -7.313 9.827 -12.416 1.00 90.31 113 ARG A C 1
ATOM 920 O O . ARG A 1 113 ? -7.985 9.023 -11.783 1.00 90.31 113 ARG A O 1
ATOM 927 N N . GLU A 1 114 ? -6.833 9.576 -13.630 1.00 93.19 114 GLU A N 1
ATOM 928 C CA . GLU A 1 114 ? -7.069 8.327 -14.373 1.00 93.19 114 GLU A CA 1
ATOM 929 C C . GLU A 1 114 ? -6.453 7.108 -13.671 1.00 93.19 114 GLU A C 1
ATOM 931 O O . GLU A 1 114 ? -6.936 5.986 -13.808 1.00 93.19 114 GLU A O 1
ATOM 936 N N . SER A 1 115 ? -5.419 7.312 -12.847 1.00 92.44 115 SER A N 1
ATOM 937 C CA . SER A 1 115 ? -4.836 6.224 -12.053 1.00 92.44 115 SER A CA 1
ATOM 938 C C . SER A 1 115 ? -5.832 5.637 -11.054 1.00 92.44 115 SER A C 1
ATOM 940 O O . SER A 1 115 ? -5.736 4.454 -10.736 1.00 92.44 115 SER A O 1
ATOM 942 N N . PHE A 1 116 ? -6.802 6.431 -10.589 1.00 90.50 116 PHE A N 1
ATOM 943 C CA . PHE A 1 116 ? -7.835 5.986 -9.653 1.00 90.50 116 PHE A CA 1
ATOM 944 C C . PHE A 1 116 ? -8.947 5.178 -10.326 1.00 90.50 116 PHE A C 1
ATOM 946 O O . PHE A 1 116 ? -9.633 4.424 -9.639 1.00 90.50 116 PHE A O 1
ATOM 953 N N . ASP A 1 117 ? -9.092 5.251 -11.653 1.00 92.06 117 ASP A N 1
ATOM 954 C CA . ASP A 1 117 ? -10.109 4.472 -12.369 1.00 92.06 117 ASP A CA 1
ATOM 955 C C . ASP A 1 117 ? -9.863 2.957 -12.222 1.00 92.06 117 ASP A C 1
ATOM 957 O O . ASP A 1 117 ? -10.803 2.166 -12.196 1.00 92.06 117 ASP A O 1
ATOM 961 N N . LYS A 1 118 ? -8.602 2.560 -11.998 1.00 91.50 118 LYS A N 1
ATOM 962 C CA . LYS A 1 118 ? -8.166 1.176 -11.726 1.00 91.50 118 LYS A CA 1
ATOM 963 C C . LYS A 1 118 ? -8.616 0.628 -10.363 1.00 91.50 118 LYS A C 1
ATOM 965 O O . LYS A 1 118 ? -8.376 -0.542 -10.074 1.00 91.50 118 LYS A O 1
ATOM 970 N N . PHE A 1 119 ? -9.190 1.481 -9.515 1.00 89.50 119 PHE A N 1
ATOM 971 C CA . PHE A 1 119 ? -9.595 1.147 -8.150 1.00 89.50 119 PHE A CA 1
ATOM 972 C C . PHE A 1 119 ? -11.118 1.199 -7.950 1.00 89.50 119 PHE A C 1
ATOM 974 O O . PHE A 1 119 ? -11.587 0.859 -6.871 1.00 89.50 119 PHE A O 1
ATOM 981 N N . ILE A 1 120 ? -11.898 1.596 -8.967 1.00 87.00 120 ILE A N 1
ATOM 982 C CA . ILE A 1 120 ? -13.364 1.767 -8.868 1.00 87.00 120 ILE A CA 1
ATOM 983 C C . ILE A 1 120 ? -14.081 0.455 -8.511 1.00 87.00 120 ILE A C 1
ATOM 985 O O . ILE A 1 120 ? -15.098 0.473 -7.825 1.00 87.00 120 ILE A O 1
ATOM 989 N N . ASP A 1 121 ? -13.562 -0.675 -8.983 1.00 87.38 121 ASP A N 1
ATOM 990 C CA . ASP A 1 121 ? -14.095 -2.022 -8.760 1.00 87.38 121 ASP A CA 1
ATOM 991 C C . ASP A 1 121 ? -13.517 -2.702 -7.508 1.00 87.38 121 ASP A C 1
ATOM 993 O O . ASP A 1 121 ? -13.872 -3.842 -7.201 1.00 87.38 121 ASP A O 1
ATOM 997 N N . LYS A 1 122 ? -12.593 -2.043 -6.802 1.00 86.56 122 LYS A N 1
ATOM 998 C CA . LYS A 1 122 ? -11.945 -2.605 -5.619 1.00 86.56 122 LYS A CA 1
ATOM 999 C C . LYS A 1 122 ? -12.762 -2.267 -4.387 1.00 86.56 122 LYS A C 1
ATOM 1001 O O . LYS A 1 122 ? -13.104 -1.114 -4.144 1.00 86.56 122 LYS A O 1
ATOM 1006 N N . ASP A 1 123 ? -13.030 -3.288 -3.585 1.00 88.56 123 ASP A N 1
ATOM 1007 C CA . ASP A 1 123 ? -13.627 -3.125 -2.265 1.00 88.56 123 ASP A CA 1
ATOM 1008 C C . ASP A 1 123 ? -12.596 -2.463 -1.343 1.00 88.56 123 ASP A C 1
ATOM 1010 O O . ASP A 1 123 ? -11.762 -3.148 -0.756 1.00 88.56 123 ASP A O 1
ATOM 1014 N N . ILE A 1 124 ? -12.576 -1.131 -1.316 1.00 85.56 124 ILE A N 1
ATOM 1015 C CA . ILE A 1 124 ? -11.711 -0.301 -0.473 1.00 85.56 124 ILE A CA 1
ATOM 1016 C C . ILE A 1 124 ? -12.595 0.352 0.583 1.00 85.56 124 ILE A C 1
ATOM 1018 O O . ILE A 1 124 ? -13.595 0.995 0.266 1.00 85.56 124 ILE A O 1
ATOM 1022 N N . ASN A 1 125 ? -12.216 0.191 1.845 1.00 78.69 125 ASN A N 1
ATOM 1023 C CA . ASN A 1 125 ? -12.901 0.778 2.981 1.00 78.69 125 ASN A CA 1
ATOM 1024 C C . ASN A 1 125 ? -12.063 1.970 3.454 1.00 78.69 125 ASN A C 1
ATOM 1026 O O . ASN A 1 125 ? -11.133 1.829 4.240 1.00 78.69 125 ASN A O 1
ATOM 1030 N N . THR A 1 126 ? -12.361 3.143 2.905 1.00 57.84 126 THR A N 1
ATOM 1031 C CA . THR A 1 126 ? -11.829 4.435 3.362 1.00 57.84 126 THR A CA 1
ATOM 1032 C C . THR A 1 126 ? -12.977 5.362 3.684 1.00 57.84 126 THR A C 1
ATOM 1034 O O . THR A 1 126 ? -13.893 5.428 2.831 1.00 57.84 126 THR A O 1
#

Solvent-accessible surface area (backbone atoms only — not comparable to full-atom values): 7433 Å² total; per-residue (Å²): 139,80,64,73,71,57,60,56,53,52,51,53,54,52,52,53,52,50,53,51,61,56,54,70,54,77,39,72,64,42,71,74,74,49,79,89,74,84,62,57,17,39,79,39,67,55,37,87,39,80,67,28,41,54,50,52,50,50,45,65,76,76,44,87,40,40,37,36,33,41,31,63,62,51,96,94,39,51,28,54,60,52,44,39,54,53,45,25,74,77,65,78,41,58,49,65,79,78,33,59,88,39,52,47,66,40,68,30,45,94,90,39,73,72,42,52,64,82,46,75,89,51,85,59,47,126

Secondary structure (DSSP, 8-state):
---HHHHHHHHHHHHHHHHHHHHTT-SHHHHHHPPPPP--SEEEESTTSHHHHHHHHHHHHH--S-EEEEE--BTTB-HHHHHHHHHHHHHSS-HHHHSTTTEEEEE--TT-GGGGGGGTTS----

pLDDT: mean 84.57, std 18.79, range [32.75, 98.31]

Sequence (126 aa):
MIQPKMTLKIFRTTIIQISIKLLEKNNIDTFKNGELQKLGNVLLTGSAGFLGVHILYELLHKYNGKVYCMIRDKNNNPAENRMNSIYYYYFEESLKERYPDRVTVISGDVTSRESFDKFIDKDINT

Organism: NCBI:txid408170

InterPro domains:
  IPR013120 Fatty acyl-CoA reductase-like, NAD-binding domain [PF07993] (44-112)
  IPR036291 NAD(P)-binding domain superfamily [SSF51735] (41-121)